Protein AF-A0A138ZW61-F1 (afdb_monomer_lite)

pLDDT: mean 75.61, std 21.22, range [38.47, 98.0]

Organism: Gonapodya prolifera (strain JEL478) (NCBI:txid1344416)

Structure (mmCIF, N/CA/C/O backbone):
data_AF-A0A138ZW61-F1
#
_entry.id   AF-A0A138ZW61-F1
#
loop_
_atom_site.group_PDB
_atom_site.id
_atom_site.type_symbol
_atom_site.label_atom_id
_atom_site.label_alt_id
_atom_site.label_comp_id
_atom_site.label_asym_id
_atom_site.label_entity_id
_atom_site.label_seq_id
_atom_site.pdbx_PDB_ins_code
_atom_site.Cartn_x
_atom_site.Cartn_y
_atom_site.Cartn_z
_atom_site.occupancy
_atom_site.B_iso_or_equiv
_atom_site.auth_seq_id
_atom_site.auth_comp_id
_atom_site.auth_asym_id
_atom_site.auth_atom_id
_atom_site.pdbx_PDB_model_num
ATOM 1 N N . MET A 1 1 ? -31.922 23.382 -20.541 1.00 47.62 1 MET A N 1
ATOM 2 C CA . MET A 1 1 ? -30.468 23.388 -20.822 1.00 47.62 1 MET A CA 1
ATOM 3 C C . MET A 1 1 ? -30.219 22.500 -22.031 1.00 47.62 1 MET A C 1
ATOM 5 O O . MET A 1 1 ? -30.486 21.312 -21.949 1.00 47.62 1 MET A O 1
ATOM 9 N N . CYS A 1 2 ? -29.808 23.073 -23.164 1.00 41.53 2 CYS A N 1
ATOM 10 C CA . CYS A 1 2 ? -29.669 22.348 -24.432 1.00 41.53 2 CYS A CA 1
ATOM 11 C C . CYS A 1 2 ? -28.191 22.072 -24.744 1.00 41.53 2 CYS A C 1
ATOM 13 O O . CYS A 1 2 ? -27.373 22.991 -24.740 1.00 41.53 2 CYS A O 1
ATOM 15 N N . ILE A 1 3 ? -27.872 20.808 -25.029 1.00 51.84 3 ILE A N 1
ATOM 16 C CA . ILE A 1 3 ? -26.542 20.301 -25.393 1.00 51.84 3 ILE A CA 1
ATOM 17 C C . ILE A 1 3 ? -26.331 20.512 -26.901 1.00 51.84 3 ILE A C 1
ATOM 19 O O . ILE A 1 3 ? -27.204 20.176 -27.699 1.00 51.84 3 ILE A O 1
ATOM 23 N N . ARG A 1 4 ? -25.181 21.063 -27.310 1.00 49.69 4 ARG A N 1
ATOM 24 C CA . ARG A 1 4 ? -24.837 21.319 -28.721 1.00 49.69 4 ARG A CA 1
ATOM 25 C C . ARG A 1 4 ? -23.634 20.463 -29.137 1.00 49.69 4 ARG A C 1
ATOM 27 O O . ARG A 1 4 ? -22.493 20.889 -28.996 1.00 49.69 4 ARG A O 1
ATOM 34 N N . THR A 1 5 ? -23.875 19.267 -29.668 1.00 57.56 5 THR A N 1
ATOM 35 C CA . THR A 1 5 ? -22.849 18.434 -30.325 1.00 57.56 5 THR A CA 1
ATOM 36 C C . THR A 1 5 ? -22.736 18.808 -31.804 1.00 57.56 5 THR A C 1
ATOM 38 O O . THR A 1 5 ? -23.723 18.742 -32.539 1.00 57.56 5 THR A O 1
ATOM 41 N N . LYS A 1 6 ? -21.545 19.199 -32.274 1.00 57.69 6 LYS A N 1
ATOM 42 C CA . LYS A 1 6 ? -21.294 19.468 -33.699 1.00 57.69 6 LYS A CA 1
ATOM 43 C C . LYS A 1 6 ? -21.038 18.162 -34.469 1.00 57.69 6 LYS A C 1
ATOM 45 O O . LYS A 1 6 ? -19.949 17.615 -34.416 1.00 57.69 6 LYS A O 1
ATOM 50 N N . GLY A 1 7 ? -22.078 17.712 -35.173 1.00 47.59 7 GLY A N 1
ATOM 51 C CA . GLY A 1 7 ? -22.072 17.280 -36.579 1.00 47.59 7 GLY A CA 1
ATOM 52 C C . GLY A 1 7 ? -21.125 16.170 -37.053 1.00 47.59 7 GLY A C 1
ATOM 53 O O . GLY A 1 7 ? -19.978 16.428 -37.396 1.00 47.59 7 GLY A O 1
ATOM 54 N N . THR A 1 8 ? -21.690 14.985 -37.289 1.00 53.06 8 THR A N 1
ATOM 55 C CA . THR A 1 8 ? -21.264 14.042 -38.337 1.00 53.06 8 THR A CA 1
ATOM 56 C C . THR A 1 8 ? -22.147 14.242 -39.577 1.00 53.06 8 THR A C 1
ATOM 58 O O . THR A 1 8 ? -23.374 14.246 -39.469 1.00 53.06 8 THR A O 1
ATOM 61 N N . ARG A 1 9 ? -21.566 14.394 -40.778 1.00 50.34 9 ARG A N 1
ATOM 62 C CA . ARG A 1 9 ? -22.313 14.272 -42.047 1.00 50.34 9 ARG A CA 1
ATOM 63 C C . ARG A 1 9 ? -21.595 13.343 -43.018 1.00 50.34 9 ARG A C 1
ATOM 65 O O . ARG A 1 9 ? -20.463 13.589 -43.416 1.00 50.34 9 ARG A O 1
ATOM 72 N N . ARG A 1 10 ? -22.307 12.267 -43.357 1.00 51.22 10 ARG A N 1
ATOM 73 C CA . ARG A 1 10 ? -21.999 11.262 -44.378 1.00 51.22 10 ARG A CA 1
ATOM 74 C C . ARG A 1 10 ? -22.315 11.828 -45.765 1.00 51.22 10 ARG A C 1
ATOM 76 O O . ARG A 1 10 ? -23.274 12.583 -45.903 1.00 51.22 10 ARG A O 1
ATOM 83 N N . GLY A 1 11 ? -21.593 11.369 -46.781 1.00 40.31 11 GLY A N 1
ATOM 84 C CA . GLY A 1 11 ? -21.959 11.542 -48.185 1.00 40.31 11 GLY A CA 1
ATOM 85 C C . GLY A 1 11 ? -21.377 10.415 -49.027 1.00 40.31 11 GLY A C 1
ATOM 86 O O . GLY A 1 11 ? -20.264 10.526 -49.521 1.00 40.31 11 GLY A O 1
ATOM 87 N N . ILE A 1 12 ? -22.123 9.315 -49.128 1.00 48.84 12 ILE A N 1
ATOM 88 C CA . ILE A 1 12 ? -21.890 8.215 -50.068 1.00 48.84 12 ILE A CA 1
ATOM 89 C C . ILE A 1 12 ? -22.396 8.692 -51.434 1.00 48.84 12 ILE A C 1
ATOM 91 O O . ILE A 1 12 ? -23.553 9.093 -51.539 1.00 48.84 12 ILE A O 1
ATOM 95 N N . GLY A 1 13 ? -21.554 8.638 -52.463 1.00 40.09 13 GLY A N 1
ATOM 96 C CA . GLY A 1 13 ? -21.934 8.903 -53.849 1.00 40.09 13 GLY A CA 1
ATOM 97 C C . GLY A 1 13 ? -21.305 7.861 -54.761 1.00 40.09 13 GLY A C 1
ATOM 98 O O . GLY A 1 13 ? -20.156 8.006 -55.161 1.00 40.09 13 GLY A O 1
ATOM 99 N N . ASN A 1 14 ? -22.052 6.795 -55.042 1.00 49.88 14 ASN A N 1
ATOM 100 C CA . ASN A 1 14 ? -21.721 5.782 -56.035 1.00 49.88 14 ASN A CA 1
ATOM 101 C C . ASN A 1 14 ? -22.653 5.988 -57.235 1.00 49.88 14 ASN A C 1
ATOM 103 O O . ASN A 1 14 ? -23.854 5.770 -57.096 1.00 49.88 14 ASN A O 1
ATOM 107 N N . VAL A 1 15 ? -22.130 6.409 -58.388 1.00 49.62 15 VAL A N 1
ATOM 108 C CA . VAL A 1 15 ? -22.812 6.277 -59.687 1.00 49.62 15 VAL A CA 1
ATOM 109 C C . VAL A 1 15 ? -21.760 6.260 -60.792 1.00 49.62 15 VAL A C 1
ATOM 111 O O . VAL A 1 15 ? -20.922 7.153 -60.881 1.00 49.62 15 VAL A O 1
ATOM 114 N N . GLY A 1 16 ? -21.770 5.183 -61.575 1.00 43.81 16 GLY A N 1
ATOM 115 C CA . GLY A 1 16 ? -20.803 4.909 -62.628 1.00 43.81 16 GLY A CA 1
ATOM 116 C C . GLY A 1 16 ? -20.997 5.719 -63.907 1.00 43.81 16 GLY A C 1
ATOM 117 O O . GLY A 1 16 ? -21.963 6.455 -64.079 1.00 43.81 16 GLY A O 1
ATOM 118 N N . GLY A 1 17 ? -20.063 5.503 -64.831 1.00 38.84 17 GLY A N 1
ATOM 119 C CA . GLY A 1 17 ? -20.144 5.982 -66.206 1.00 38.84 17 GLY A CA 1
ATOM 120 C C . GLY A 1 17 ? -18.761 6.200 -66.803 1.00 38.84 17 GLY A C 1
ATOM 121 O O . GLY A 1 17 ? -18.172 7.261 -66.637 1.00 38.84 17 GLY A O 1
ATOM 122 N N . ARG A 1 18 ? -18.237 5.201 -67.524 1.00 52.38 18 ARG A N 1
ATOM 123 C CA . ARG A 1 18 ? -17.214 5.463 -68.549 1.00 52.38 18 ARG A CA 1
ATOM 124 C C . ARG A 1 18 ? -17.849 6.349 -69.629 1.00 52.38 18 ARG A C 1
ATOM 126 O O . ARG A 1 18 ? -19.012 6.135 -69.966 1.00 52.38 18 ARG A O 1
ATOM 133 N N . PRO A 1 19 ? -17.056 7.217 -70.263 1.00 48.47 19 PRO A N 1
ATOM 134 C CA . PRO A 1 19 ? -16.854 6.989 -71.685 1.00 48.47 19 PRO A CA 1
ATOM 135 C C . PRO A 1 19 ? -15.372 6.893 -72.047 1.00 48.47 19 PRO A C 1
ATOM 137 O O . PRO A 1 19 ? -14.500 7.537 -71.467 1.00 48.47 19 PRO A O 1
ATOM 140 N N . LEU A 1 20 ? -15.122 6.009 -73.009 1.00 52.31 20 LEU A N 1
ATOM 141 C CA . LEU A 1 20 ? -13.858 5.810 -73.697 1.00 52.31 20 LEU A CA 1
ATOM 142 C C . LEU A 1 20 ? -13.667 6.889 -74.775 1.00 52.31 20 LEU A C 1
ATOM 144 O O . LEU A 1 20 ? -14.617 7.257 -75.458 1.00 52.31 20 LEU A O 1
ATOM 148 N N . ASN A 1 21 ? -12.396 7.239 -74.972 1.00 43.72 21 ASN A N 1
ATOM 149 C CA . ASN A 1 21 ? -11.760 7.772 -76.180 1.00 43.72 21 ASN A CA 1
ATOM 150 C C . ASN A 1 21 ? -12.036 9.221 -76.623 1.00 43.72 21 ASN A C 1
ATOM 152 O O . ASN A 1 21 ? -13.056 9.546 -77.216 1.00 43.72 21 ASN A O 1
ATOM 156 N N . GLY A 1 22 ? -10.972 10.022 -76.522 1.00 38.47 22 GLY A N 1
ATOM 157 C CA . GLY A 1 22 ? -10.615 11.070 -77.476 1.00 38.47 22 GLY A CA 1
ATOM 158 C C . GLY A 1 22 ? -9.104 11.011 -77.706 1.00 38.47 22 GLY A C 1
ATOM 159 O O . GLY A 1 22 ? -8.329 11.406 -76.844 1.00 38.47 22 GLY A O 1
ATOM 160 N N . MET A 1 23 ? -8.701 10.407 -78.824 1.00 49.34 23 MET A N 1
ATOM 161 C CA . MET A 1 23 ? -7.320 10.290 -79.306 1.00 49.34 23 MET A CA 1
ATOM 162 C C . MET A 1 23 ? -6.693 11.657 -79.628 1.00 49.34 23 MET A C 1
ATOM 164 O O . MET A 1 23 ? -7.416 12.609 -79.903 1.00 49.34 23 MET A O 1
ATOM 168 N N . SER A 1 24 ? -5.355 11.650 -79.757 1.00 46.00 24 SER A N 1
ATOM 169 C CA . SER A 1 24 ? -4.448 12.708 -80.255 1.00 46.00 24 SER A CA 1
ATOM 170 C C . SER A 1 24 ? -3.847 13.564 -79.129 1.00 46.00 24 SER A C 1
ATOM 172 O O . SER A 1 24 ? -4.565 14.258 -78.432 1.00 46.00 24 SER A O 1
ATOM 174 N N . SER A 1 25 ? -2.542 13.553 -78.856 1.00 45.12 25 SER A N 1
ATOM 175 C CA . SER A 1 25 ? -1.451 13.618 -79.821 1.00 45.12 25 SER A CA 1
ATOM 176 C C . SER A 1 25 ? -0.185 12.897 -79.345 1.00 45.12 25 SER A C 1
ATOM 178 O O . SER A 1 25 ? 0.124 12.732 -78.168 1.00 45.12 25 SER A O 1
ATOM 180 N N . THR A 1 26 ? 0.546 12.437 -80.343 1.00 50.97 26 THR A N 1
ATOM 181 C CA . THR A 1 26 ? 1.860 11.817 -80.302 1.00 50.97 26 THR A CA 1
ATOM 182 C C . THR A 1 26 ? 2.926 12.696 -79.644 1.00 50.97 26 THR A C 1
ATOM 184 O O . THR A 1 26 ? 3.276 13.741 -80.186 1.00 50.97 26 THR A O 1
ATOM 187 N N . PHE A 1 27 ? 3.582 12.182 -78.603 1.00 44.75 27 PHE A N 1
ATOM 188 C CA . PHE A 1 27 ? 5.029 12.349 -78.472 1.00 44.75 27 PHE A CA 1
ATOM 189 C C . PHE A 1 27 ? 5.649 11.050 -77.955 1.00 44.75 27 PHE A C 1
AT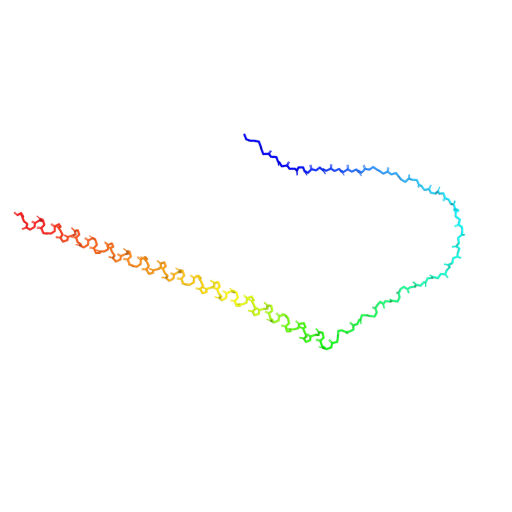OM 191 O O . PHE A 1 27 ? 5.559 10.693 -76.782 1.00 44.75 27 PHE A O 1
ATOM 198 N N . LYS A 1 28 ? 6.251 10.302 -78.881 1.00 48.53 28 LYS A N 1
ATOM 199 C CA . LYS A 1 28 ? 7.154 9.201 -78.560 1.00 48.53 28 LYS A CA 1
ATOM 200 C C . LYS A 1 28 ? 8.407 9.820 -77.948 1.00 48.53 28 LYS A C 1
ATOM 202 O O . LYS A 1 28 ? 9.149 10.512 -78.633 1.00 48.53 28 LYS A O 1
ATOM 207 N N . SER A 1 29 ? 8.674 9.538 -76.684 1.00 45.88 29 SER A N 1
ATOM 208 C CA . SER A 1 29 ? 10.042 9.496 -76.172 1.00 45.88 29 SER A CA 1
ATOM 209 C C . SER A 1 29 ? 10.149 8.296 -75.253 1.00 45.88 29 SER A C 1
ATOM 211 O O . SER A 1 29 ? 9.741 8.302 -74.096 1.00 45.88 29 SER A O 1
ATOM 213 N N . SER A 1 30 ? 10.625 7.213 -75.852 1.00 53.94 30 SER A N 1
ATOM 214 C CA . SER A 1 30 ? 11.081 6.017 -75.177 1.00 53.94 30 SER A CA 1
ATOM 215 C C . SER A 1 30 ? 12.288 6.362 -74.307 1.00 53.94 30 SER A C 1
ATOM 217 O O . SER A 1 30 ? 13.408 6.464 -74.801 1.00 53.94 30 SER A O 1
ATOM 219 N N . SER A 1 31 ? 12.079 6.483 -73.005 1.00 53.50 31 SER A N 1
ATOM 220 C CA . SER A 1 31 ? 13.094 6.093 -72.034 1.00 53.50 31 SER A CA 1
ATOM 221 C C . SER A 1 31 ? 12.387 5.409 -70.874 1.00 53.50 31 SER A C 1
ATOM 223 O O . SER A 1 31 ? 11.867 6.021 -69.944 1.00 53.50 31 SER A O 1
ATOM 225 N N . VAL A 1 32 ? 12.326 4.080 -70.961 1.00 52.28 32 VAL A N 1
ATOM 226 C CA . VAL A 1 32 ? 12.059 3.232 -69.802 1.00 52.28 32 VAL A CA 1
ATOM 227 C C . VAL A 1 32 ? 13.280 3.369 -68.898 1.00 52.28 32 VAL A C 1
ATOM 229 O O . VAL A 1 32 ? 14.203 2.564 -68.942 1.00 52.28 32 VAL A O 1
ATOM 232 N N . THR A 1 33 ? 13.322 4.434 -68.104 1.00 57.75 33 THR A N 1
ATOM 233 C CA . THR A 1 33 ? 14.221 4.495 -66.960 1.00 57.75 33 THR A CA 1
ATOM 234 C C . THR A 1 33 ? 13.547 3.678 -65.873 1.00 57.75 33 THR A C 1
ATOM 236 O O . THR A 1 33 ? 12.748 4.191 -65.092 1.00 57.75 33 THR A O 1
ATOM 239 N N . THR A 1 34 ? 13.824 2.375 -65.848 1.00 58.81 34 THR A N 1
ATOM 240 C CA . THR A 1 34 ? 13.597 1.564 -64.650 1.00 58.81 34 THR A CA 1
ATOM 241 C C . THR A 1 34 ? 14.209 2.312 -63.463 1.00 58.81 34 THR A C 1
ATOM 243 O O . THR A 1 34 ? 15.418 2.567 -63.505 1.00 58.81 34 THR A O 1
ATOM 246 N N . PRO A 1 35 ? 13.446 2.691 -62.419 1.00 60.03 35 PRO A N 1
ATOM 247 C CA . PRO A 1 35 ? 14.067 3.183 -61.204 1.00 60.03 35 PRO A CA 1
ATOM 248 C C . PRO A 1 35 ? 14.956 2.053 -60.691 1.00 60.03 35 PRO A C 1
ATOM 250 O O . PRO A 1 35 ? 14.477 0.948 -60.427 1.00 60.03 35 PRO A O 1
ATOM 253 N N . LEU A 1 36 ? 16.267 2.303 -60.638 1.00 61.28 36 LEU A N 1
ATOM 254 C CA . LEU A 1 36 ? 17.224 1.364 -60.064 1.00 61.28 36 LEU A CA 1
ATOM 255 C C . LEU A 1 36 ? 16.675 0.932 -58.697 1.00 61.28 36 LEU A C 1
ATOM 257 O O . LEU A 1 36 ? 16.327 1.815 -57.906 1.00 61.28 36 LEU A O 1
ATOM 261 N N . PRO A 1 37 ? 16.568 -0.377 -58.400 1.00 59.53 37 PRO A N 1
ATOM 262 C CA . PRO A 1 37 ? 16.122 -0.814 -57.089 1.00 59.53 37 PRO A CA 1
ATOM 263 C C . PRO A 1 37 ? 17.022 -0.136 -56.062 1.00 59.53 37 PRO A C 1
ATOM 265 O O . PRO A 1 37 ? 18.249 -0.268 -56.126 1.00 59.53 37 PRO A O 1
ATOM 268 N N . ALA A 1 38 ? 16.416 0.655 -55.171 1.00 65.44 38 ALA A N 1
ATOM 269 C CA . ALA A 1 38 ? 17.148 1.356 -54.132 1.00 65.44 38 ALA A CA 1
ATOM 270 C C . ALA A 1 38 ? 17.996 0.306 -53.417 1.00 65.44 38 ALA A C 1
ATOM 272 O O . ALA A 1 38 ? 17.452 -0.644 -52.847 1.00 65.44 38 ALA A O 1
ATOM 273 N N . LYS A 1 39 ? 19.327 0.412 -53.535 1.00 58.62 39 LYS A N 1
ATOM 274 C CA . LYS A 1 39 ? 20.253 -0.517 -52.887 1.00 58.62 39 LYS A CA 1
ATOM 275 C C . LYS A 1 39 ? 19.829 -0.583 -51.424 1.00 58.62 39 LYS A C 1
ATOM 277 O O . LYS A 1 39 ? 19.960 0.421 -50.725 1.00 58.62 39 LYS A O 1
ATOM 282 N N . ARG A 1 40 ? 19.294 -1.729 -50.977 1.00 64.62 40 ARG A N 1
ATOM 283 C CA . ARG A 1 40 ? 19.033 -1.988 -49.557 1.00 64.62 40 ARG A CA 1
ATOM 284 C C . ARG A 1 40 ? 20.366 -1.769 -48.861 1.00 64.62 40 ARG A C 1
ATOM 286 O O . ARG A 1 40 ? 21.276 -2.588 -48.996 1.00 64.62 40 ARG A O 1
ATOM 293 N N . ARG A 1 41 ? 20.523 -0.614 -48.213 1.00 67.62 41 ARG A N 1
ATOM 294 C CA . ARG A 1 41 ? 21.703 -0.333 -47.407 1.00 67.62 41 ARG A CA 1
ATOM 295 C C . ARG A 1 41 ? 21.731 -1.422 -46.348 1.00 67.62 41 ARG A C 1
ATOM 297 O O . ARG A 1 41 ? 20.771 -1.570 -45.597 1.00 67.62 41 ARG A O 1
ATOM 304 N N . LYS A 1 42 ? 22.790 -2.232 -46.352 1.00 72.31 42 LYS A N 1
ATOM 305 C CA . LYS A 1 42 ? 23.061 -3.108 -45.216 1.00 72.31 42 LYS A CA 1
ATOM 306 C C . LYS A 1 42 ? 23.213 -2.177 -44.007 1.00 72.31 42 LYS A C 1
ATOM 308 O O . LYS A 1 42 ? 23.967 -1.206 -44.142 1.00 72.31 42 LYS A O 1
ATOM 313 N N . PRO A 1 43 ? 22.473 -2.401 -42.909 1.00 66.69 43 PRO A N 1
ATOM 314 C CA . PRO A 1 43 ? 22.625 -1.583 -41.715 1.00 66.69 43 PRO A CA 1
ATOM 315 C C . PRO A 1 43 ? 24.095 -1.603 -41.307 1.00 66.69 43 PRO A C 1
ATOM 317 O O . PRO A 1 43 ? 24.754 -2.648 -41.379 1.00 66.69 43 PRO A O 1
ATOM 320 N N . ARG A 1 44 ? 24.642 -0.431 -40.985 1.00 74.38 44 ARG A N 1
ATOM 321 C CA . ARG A 1 44 ? 26.017 -0.348 -40.495 1.00 74.38 44 ARG A CA 1
ATOM 322 C C . ARG A 1 44 ? 26.041 -0.946 -39.092 1.00 74.38 44 ARG A C 1
ATOM 324 O O . ARG A 1 44 ? 25.053 -0.885 -38.372 1.00 74.38 44 ARG A O 1
ATOM 331 N N . MET A 1 45 ? 27.179 -1.505 -38.686 1.00 67.31 45 MET A N 1
ATOM 332 C CA . MET A 1 45 ? 27.328 -2.094 -37.346 1.00 67.31 45 MET A CA 1
ATOM 333 C C . MET A 1 45 ? 26.983 -1.105 -36.218 1.00 67.31 45 MET A C 1
ATOM 335 O O . MET A 1 45 ? 26.456 -1.521 -35.192 1.00 67.31 45 MET A O 1
ATOM 339 N N . ALA A 1 46 ? 27.222 0.193 -36.435 1.00 65.31 46 ALA A N 1
ATOM 340 C CA . ALA A 1 46 ? 26.825 1.261 -35.518 1.00 65.31 46 ALA A CA 1
ATOM 341 C C . ALA A 1 46 ? 25.295 1.360 -35.349 1.00 65.31 46 ALA A C 1
ATOM 343 O O . ALA A 1 46 ? 24.819 1.401 -34.222 1.00 65.31 46 ALA A O 1
ATOM 344 N N . ASP A 1 47 ? 24.528 1.273 -36.443 1.00 71.06 47 ASP A N 1
ATOM 345 C CA . ASP A 1 47 ? 23.058 1.339 -36.418 1.00 71.06 47 ASP A CA 1
ATOM 346 C C . ASP A 1 47 ? 22.451 0.166 -35.614 1.00 71.06 47 ASP A C 1
ATOM 348 O O . ASP A 1 47 ? 21.419 0.304 -34.961 1.00 71.06 47 ASP A O 1
ATOM 352 N N . ILE A 1 48 ? 23.105 -1.004 -35.646 1.00 69.38 48 ILE A N 1
ATOM 353 C CA . ILE A 1 48 ? 22.679 -2.207 -34.910 1.00 69.38 48 ILE A CA 1
ATOM 354 C C . ILE A 1 48 ? 22.948 -2.048 -33.409 1.00 69.38 48 ILE A C 1
ATOM 356 O O . ILE A 1 48 ? 22.097 -2.397 -32.593 1.00 69.38 48 ILE A O 1
ATOM 360 N N . ALA A 1 49 ? 24.115 -1.513 -33.043 1.00 70.69 49 ALA A N 1
ATOM 361 C CA . ALA A 1 49 ? 24.483 -1.287 -31.648 1.00 70.69 49 ALA A CA 1
ATOM 362 C C . ALA A 1 49 ? 23.608 -0.204 -30.997 1.00 70.69 49 ALA A C 1
ATOM 364 O O . ALA A 1 49 ? 23.130 -0.391 -29.880 1.00 70.69 49 ALA A O 1
ATOM 365 N N . GLU A 1 50 ? 23.337 0.893 -31.708 1.00 69.62 50 GLU A N 1
ATOM 366 C CA . GLU A 1 50 ? 22.441 1.952 -31.232 1.00 69.62 50 GLU A CA 1
ATOM 367 C C . GLU A 1 50 ? 21.009 1.436 -31.032 1.00 69.62 50 GLU A C 1
ATOM 369 O O . GLU A 1 50 ? 20.391 1.729 -30.009 1.00 69.62 50 GLU A O 1
ATOM 374 N N . SER A 1 51 ? 20.503 0.596 -31.945 1.00 78.44 51 SER A N 1
ATOM 375 C CA . SER A 1 51 ? 19.176 -0.020 -31.808 1.00 78.44 51 SER A CA 1
ATOM 376 C C . SER A 1 51 ? 19.067 -0.905 -30.563 1.00 78.44 51 SER A C 1
ATOM 378 O O . SER A 1 51 ? 18.091 -0.795 -29.826 1.00 78.44 51 SER A O 1
ATOM 380 N N . GLN A 1 52 ? 20.069 -1.747 -30.289 1.00 78.06 52 GLN A N 1
ATOM 381 C CA . GLN A 1 52 ? 20.049 -2.647 -29.126 1.00 78.06 52 GLN A CA 1
ATOM 382 C C . GLN A 1 52 ? 20.054 -1.885 -27.796 1.00 78.06 52 GLN A C 1
ATOM 384 O O . GLN A 1 52 ? 19.356 -2.269 -26.860 1.00 78.06 52 GLN A O 1
ATOM 389 N N . VAL A 1 53 ? 20.805 -0.784 -27.710 1.00 81.75 53 VAL A N 1
ATOM 390 C CA . VAL A 1 53 ? 20.851 0.050 -26.499 1.00 81.75 53 VAL A CA 1
ATOM 391 C C . VAL A 1 53 ? 19.506 0.736 -26.246 1.00 81.75 53 VAL A C 1
ATOM 393 O O . VAL A 1 53 ? 19.061 0.805 -25.101 1.00 81.75 53 VAL A O 1
ATOM 396 N N . VAL A 1 54 ? 18.834 1.212 -27.299 1.00 85.06 54 VAL A N 1
ATOM 397 C CA . VAL A 1 54 ? 17.501 1.827 -27.182 1.00 85.06 54 VAL A CA 1
ATOM 398 C C . VAL A 1 54 ? 16.457 0.800 -26.742 1.00 85.06 54 VAL A C 1
ATOM 400 O O . VAL A 1 54 ? 15.645 1.099 -25.864 1.00 85.06 54 VAL A O 1
ATOM 403 N N . ASP A 1 55 ? 16.490 -0.410 -27.302 1.00 87.19 55 ASP A N 1
ATOM 404 C CA . ASP A 1 55 ? 15.554 -1.477 -26.938 1.00 87.19 55 ASP A 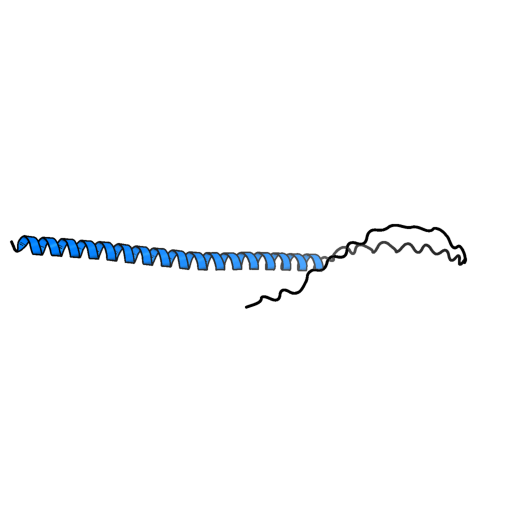CA 1
ATOM 405 C C . ASP A 1 55 ? 15.711 -1.894 -25.467 1.00 87.19 55 ASP A C 1
ATOM 407 O O . ASP A 1 55 ? 14.714 -2.046 -24.751 1.00 87.19 55 ASP A O 1
ATOM 411 N N . GLU A 1 56 ? 16.951 -1.992 -24.980 1.00 91.44 56 GLU A N 1
ATOM 412 C CA . GLU A 1 56 ? 17.223 -2.288 -23.573 1.00 91.44 56 GLU A CA 1
ATOM 413 C C . GLU A 1 56 ? 16.832 -1.144 -22.632 1.00 91.44 56 GLU A C 1
ATOM 415 O O . GLU A 1 56 ? 16.225 -1.395 -21.591 1.00 91.44 56 GLU A O 1
ATOM 420 N N . ASP A 1 57 ? 17.079 0.118 -22.997 1.00 93.31 57 ASP A N 1
ATOM 421 C CA . ASP A 1 57 ? 16.624 1.266 -22.200 1.00 93.31 57 ASP A CA 1
ATOM 422 C C . ASP A 1 57 ? 15.088 1.295 -22.095 1.00 93.31 57 ASP A C 1
ATOM 424 O O . ASP A 1 57 ? 14.520 1.492 -21.018 1.00 93.31 57 ASP A O 1
ATOM 428 N N . VAL A 1 58 ? 14.376 1.006 -23.189 1.00 93.25 58 VAL A N 1
ATOM 429 C CA . VAL A 1 58 ? 12.909 0.902 -23.172 1.00 93.25 58 VAL A CA 1
ATOM 430 C C . VAL A 1 58 ? 12.438 -0.253 -22.283 1.00 93.25 58 VAL A C 1
ATOM 432 O O . VAL A 1 58 ? 11.459 -0.083 -21.546 1.00 93.25 58 VAL A O 1
ATOM 435 N N . ARG A 1 59 ? 13.106 -1.413 -22.319 1.00 95.62 59 ARG A N 1
ATOM 436 C CA . ARG A 1 59 ? 12.779 -2.554 -21.448 1.00 95.62 59 ARG A CA 1
ATOM 437 C C . ARG A 1 59 ? 12.994 -2.206 -19.975 1.00 95.62 59 ARG A C 1
ATOM 439 O O . ARG A 1 59 ? 12.061 -2.341 -19.183 1.00 95.62 59 ARG A O 1
ATOM 446 N N . LEU A 1 60 ? 14.161 -1.667 -19.628 1.00 96.50 60 LEU A N 1
ATOM 447 C CA . LEU A 1 60 ? 14.505 -1.278 -18.258 1.00 96.50 60 LEU A CA 1
ATOM 448 C C . LEU A 1 60 ? 13.562 -0.203 -17.709 1.00 96.50 60 LEU A C 1
ATOM 450 O O . LEU A 1 60 ? 13.133 -0.277 -16.557 1.00 96.50 60 LEU A O 1
ATOM 454 N N . ARG A 1 61 ? 13.161 0.776 -18.530 1.00 95.81 61 ARG A N 1
ATOM 455 C CA . ARG A 1 61 ? 12.171 1.789 -18.124 1.00 95.81 61 ARG A CA 1
ATOM 456 C C . ARG A 1 61 ? 10.808 1.177 -17.810 1.00 95.81 61 ARG A C 1
ATOM 458 O O . ARG A 1 61 ? 10.156 1.625 -16.866 1.00 95.81 61 ARG A O 1
ATOM 465 N N . LYS A 1 62 ? 10.365 0.174 -18.576 1.00 97.00 62 LYS A N 1
ATOM 466 C CA . LYS A 1 62 ? 9.105 -0.539 -18.303 1.00 97.00 62 LYS A CA 1
ATOM 467 C C . LYS A 1 62 ? 9.184 -1.306 -16.986 1.00 97.00 62 LYS A C 1
ATOM 469 O O . LYS A 1 62 ? 8.310 -1.115 -16.144 1.00 97.00 62 LYS A O 1
ATOM 474 N N . GLU A 1 63 ? 10.248 -2.079 -16.783 1.00 97.31 63 GLU A N 1
ATOM 475 C CA . GLU A 1 63 ? 10.480 -2.836 -15.544 1.00 97.31 63 GLU A CA 1
ATOM 476 C C . GLU A 1 63 ? 10.539 -1.909 -14.326 1.00 97.31 63 GLU A C 1
ATOM 478 O O . GLU A 1 63 ? 9.886 -2.144 -13.312 1.00 97.31 63 GLU A O 1
ATOM 483 N N . PHE A 1 64 ? 11.239 -0.782 -14.438 1.00 97.94 64 PHE A N 1
ATOM 484 C CA . PHE A 1 64 ? 11.326 0.194 -13.357 1.00 97.94 64 PHE A CA 1
ATOM 485 C C . PHE A 1 64 ? 9.967 0.809 -12.994 1.00 97.94 64 PHE A C 1
ATOM 487 O O . PHE A 1 64 ? 9.653 1.002 -11.815 1.00 97.94 64 PHE A O 1
ATOM 494 N N . LEU A 1 65 ? 9.139 1.123 -13.995 1.00 97.75 65 LEU A N 1
ATOM 495 C CA . LEU A 1 65 ? 7.781 1.616 -13.763 1.00 97.75 65 LEU A CA 1
ATOM 496 C C . LEU A 1 65 ? 6.895 0.552 -13.112 1.00 97.75 65 LEU A C 1
ATOM 498 O O . LEU A 1 65 ? 6.083 0.888 -12.249 1.00 97.75 65 LEU A O 1
ATOM 502 N N . GLU A 1 66 ? 7.052 -0.711 -13.494 1.00 97.56 66 GLU A N 1
ATOM 503 C CA . GLU A 1 66 ? 6.342 -1.829 -12.881 1.00 97.56 66 GLU A CA 1
ATOM 504 C C . GLU A 1 66 ? 6.737 -2.005 -11.413 1.00 97.56 66 GLU A C 1
ATOM 506 O O . GLU A 1 66 ? 5.862 -2.002 -10.547 1.00 97.56 66 GLU A O 1
ATOM 511 N N . VAL A 1 67 ? 8.036 -2.003 -11.103 1.00 98.00 67 VAL A N 1
ATOM 512 C CA . VAL A 1 67 ? 8.540 -2.051 -9.721 1.00 98.00 67 VAL A CA 1
ATOM 513 C C . VAL A 1 67 ? 7.990 -0.892 -8.888 1.00 98.00 67 VAL A C 1
ATOM 515 O O . VAL A 1 67 ? 7.551 -1.094 -7.755 1.00 98.00 67 VAL A O 1
ATOM 518 N N . LYS A 1 68 ? 7.938 0.327 -9.440 1.00 97.94 68 LYS A N 1
ATOM 519 C CA . LYS A 1 68 ? 7.330 1.480 -8.754 1.00 97.94 68 LYS A CA 1
ATOM 520 C C . LYS A 1 68 ? 5.848 1.269 -8.454 1.00 97.94 68 LYS A C 1
ATOM 522 O O . LYS A 1 68 ? 5.401 1.595 -7.354 1.00 97.94 68 LYS A O 1
ATOM 527 N N . ARG A 1 69 ? 5.086 0.729 -9.409 1.00 97.81 69 ARG A N 1
ATOM 528 C CA . ARG A 1 69 ? 3.659 0.420 -9.219 1.00 97.81 69 ARG A CA 1
ATOM 529 C C . ARG A 1 69 ? 3.465 -0.655 -8.157 1.00 97.81 69 ARG A C 1
ATOM 531 O O . ARG A 1 69 ? 2.627 -0.475 -7.279 1.00 97.81 69 ARG A O 1
ATOM 538 N N . MET A 1 70 ? 4.262 -1.722 -8.204 1.00 97.75 70 MET A N 1
ATOM 539 C CA . MET A 1 70 ? 4.226 -2.796 -7.212 1.00 97.75 70 MET A CA 1
ATOM 540 C C . MET A 1 70 ? 4.549 -2.276 -5.814 1.00 97.75 70 MET A C 1
ATOM 542 O O . MET A 1 70 ? 3.803 -2.547 -4.880 1.00 97.75 70 MET A O 1
ATOM 546 N N . LYS A 1 71 ? 5.601 -1.462 -5.669 1.00 97.50 71 LYS A N 1
ATOM 547 C CA . LYS A 1 71 ? 5.960 -0.847 -4.387 1.00 97.50 71 LYS A CA 1
ATOM 548 C C . LYS A 1 71 ? 4.816 0.005 -3.825 1.00 97.50 71 LYS A C 1
ATOM 550 O O . LYS A 1 71 ? 4.425 -0.186 -2.680 1.00 97.50 71 LYS A O 1
ATOM 555 N N . ALA A 1 72 ? 4.227 0.875 -4.646 1.00 96.75 72 ALA A N 1
ATOM 556 C CA . ALA A 1 72 ? 3.098 1.709 -4.232 1.00 96.75 72 ALA A CA 1
ATOM 557 C C . ALA A 1 72 ? 1.829 0.897 -3.907 1.00 96.75 72 ALA A C 1
ATOM 559 O O . ALA A 1 72 ? 0.973 1.349 -3.146 1.00 96.75 72 ALA A O 1
ATOM 560 N N . GLN A 1 73 ? 1.652 -0.280 -4.512 1.00 97.12 73 GLN A N 1
ATOM 561 C CA . GLN A 1 73 ? 0.572 -1.198 -4.150 1.00 97.12 73 GLN A CA 1
ATOM 562 C C . GLN A 1 73 ? 0.846 -1.853 -2.793 1.00 97.12 73 GLN A C 1
ATOM 564 O O . GLN A 1 73 ? -0.011 -1.798 -1.922 1.00 97.12 73 GLN A O 1
ATOM 569 N N . LEU A 1 74 ? 2.052 -2.381 -2.579 1.00 97.00 74 LEU A N 1
ATOM 570 C CA . LEU A 1 74 ? 2.433 -3.014 -1.315 1.00 97.00 74 LEU A CA 1
ATOM 571 C C . LEU A 1 74 ? 2.352 -2.047 -0.130 1.00 97.00 74 LEU A C 1
ATOM 573 O O . LEU A 1 74 ? 1.854 -2.428 0.922 1.00 97.00 74 LEU A O 1
ATOM 577 N N . GLU A 1 75 ? 2.783 -0.795 -0.294 1.00 95.88 75 GLU A N 1
ATOM 578 C CA . GLU A 1 75 ? 2.664 0.227 0.756 1.00 95.88 75 GLU A CA 1
ATOM 579 C C . GLU A 1 75 ? 1.199 0.466 1.159 1.00 95.88 75 GLU A C 1
ATOM 581 O O . GLU A 1 75 ? 0.888 0.537 2.349 1.00 95.88 75 GLU A O 1
ATOM 586 N N . ARG A 1 76 ? 0.282 0.509 0.182 1.00 95.56 76 ARG A N 1
ATOM 587 C CA . ARG A 1 76 ? -1.163 0.625 0.441 1.00 95.56 76 ARG A CA 1
ATOM 588 C C . ARG A 1 76 ? -1.721 -0.616 1.134 1.00 95.56 76 ARG A C 1
ATOM 590 O O . ARG A 1 76 ? -2.438 -0.483 2.121 1.00 95.56 76 ARG A O 1
ATOM 597 N N . ASP A 1 77 ? -1.363 -1.803 0.656 1.00 95.62 77 ASP A N 1
ATOM 598 C CA . ASP A 1 77 ? -1.847 -3.071 1.207 1.00 95.62 77 ASP A CA 1
ATOM 599 C C . ASP A 1 77 ? -1.340 -3.310 2.641 1.00 95.62 77 ASP A C 1
ATOM 601 O O . ASP A 1 77 ? -2.036 -3.919 3.459 1.00 95.62 77 ASP A O 1
ATOM 605 N N . CYS A 1 78 ? -0.119 -2.864 2.952 1.00 95.06 78 CYS A N 1
ATOM 606 C CA . CYS A 1 78 ? 0.433 -2.893 4.305 1.00 95.06 78 CYS A CA 1
ATOM 607 C C . CYS A 1 78 ? -0.340 -1.954 5.231 1.00 95.06 78 CYS A C 1
ATOM 609 O O . CYS A 1 78 ? -0.758 -2.375 6.309 1.00 95.06 78 CYS A O 1
ATOM 611 N N . PHE A 1 79 ? -0.588 -0.718 4.791 1.00 94.38 79 PHE A N 1
ATOM 612 C CA . PHE A 1 79 ? -1.345 0.257 5.573 1.00 94.38 79 PHE A CA 1
ATOM 613 C C . PHE A 1 79 ? -2.777 -0.217 5.864 1.00 94.38 79 PHE A C 1
ATOM 615 O O . PHE A 1 79 ? -3.241 -0.143 6.999 1.00 94.38 79 PHE A O 1
ATOM 622 N N . GLU A 1 80 ? -3.475 -0.761 4.863 1.00 94.56 80 GLU A N 1
ATOM 623 C CA . GLU A 1 80 ? -4.849 -1.242 5.044 1.00 94.56 80 GLU A CA 1
ATOM 624 C C . GLU A 1 80 ? -4.930 -2.414 6.033 1.00 94.56 80 GLU A C 1
ATOM 626 O O . GLU A 1 80 ? -5.864 -2.489 6.836 1.00 94.56 80 GLU A O 1
ATOM 631 N N . ARG A 1 81 ? -3.951 -3.327 5.999 1.00 93.50 81 ARG A N 1
ATOM 632 C CA . ARG A 1 81 ? -3.864 -4.426 6.969 1.00 93.50 81 ARG A CA 1
ATOM 633 C C . ARG A 1 81 ? -3.627 -3.912 8.383 1.00 93.50 81 ARG A C 1
ATOM 635 O O . ARG A 1 81 ? -4.359 -4.300 9.287 1.00 93.50 81 ARG A O 1
ATOM 642 N N . GLU A 1 82 ? -2.676 -3.001 8.555 1.00 93.88 82 GLU A N 1
ATOM 643 C CA . GLU A 1 82 ? -2.367 -2.426 9.864 1.00 93.88 82 GLU A CA 1
ATOM 644 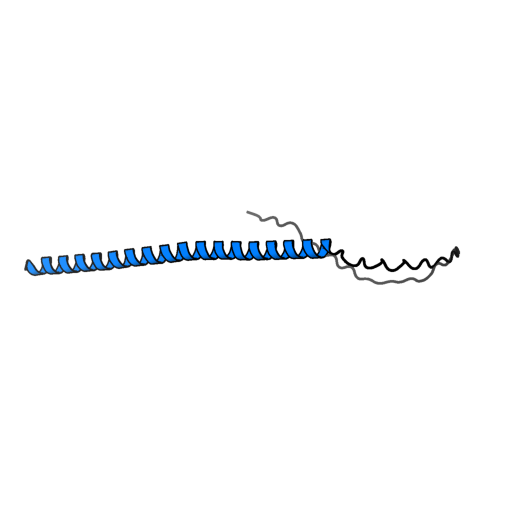C C . GLU A 1 82 ? -3.581 -1.704 10.476 1.00 93.88 82 GLU A C 1
ATOM 646 O O . GLU A 1 82 ? -3.893 -1.888 11.654 1.00 93.88 82 GLU A O 1
ATOM 651 N N . GLU A 1 83 ? -4.323 -0.931 9.678 1.00 94.56 83 GLU A N 1
ATOM 652 C CA . GLU A 1 83 ? -5.539 -0.261 10.150 1.00 94.56 83 GLU A C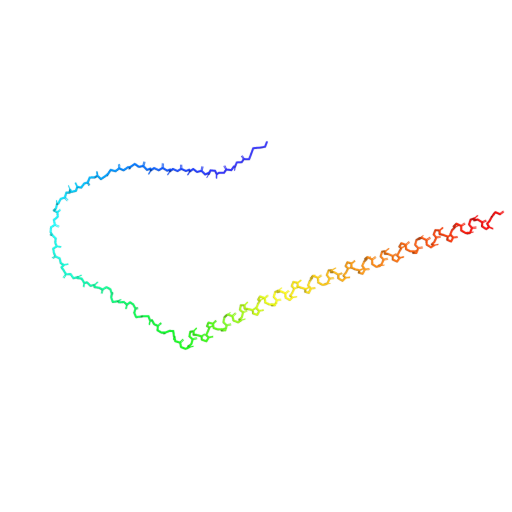A 1
ATOM 653 C C . GLU A 1 83 ? -6.656 -1.252 10.504 1.00 94.56 83 GLU A C 1
ATOM 655 O O . GLU A 1 83 ? -7.349 -1.073 11.510 1.00 94.56 83 GLU A O 1
ATOM 660 N N . LYS A 1 84 ? -6.808 -2.336 9.733 1.00 94.94 84 LYS A N 1
ATOM 661 C CA . LYS A 1 84 ? -7.750 -3.418 10.060 1.00 94.94 84 LYS A CA 1
ATOM 662 C C . LYS A 1 84 ? -7.387 -4.113 11.371 1.00 94.94 84 LYS A C 1
ATOM 664 O O . LYS A 1 84 ? -8.287 -4.375 12.172 1.00 94.94 84 LYS A O 1
ATOM 669 N N . ASP A 1 85 ? -6.106 -4.362 11.614 1.00 96.00 85 ASP A N 1
ATOM 670 C CA . ASP A 1 85 ? -5.625 -5.011 12.835 1.00 96.00 85 ASP A CA 1
ATOM 671 C C . ASP A 1 85 ? -5.829 -4.117 14.065 1.00 96.00 85 ASP A C 1
ATOM 673 O O . ASP A 1 85 ? -6.377 -4.567 15.078 1.00 96.00 85 ASP A O 1
ATOM 677 N N . LYS A 1 86 ? -5.491 -2.824 13.962 1.00 96.00 86 LYS A N 1
ATOM 678 C CA . LYS A 1 86 ? -5.768 -1.830 15.015 1.00 96.00 86 LYS A CA 1
ATOM 679 C C . LYS A 1 86 ? -7.256 -1.742 15.323 1.00 96.00 86 LYS A C 1
ATOM 681 O O . LYS A 1 86 ? -7.661 -1.716 16.484 1.00 96.00 86 LYS A O 1
ATOM 686 N N . GLU A 1 87 ? -8.090 -1.711 14.292 1.00 96.25 87 GLU A N 1
ATOM 687 C CA . GLU A 1 87 ? -9.534 -1.638 14.460 1.00 96.25 87 GLU A CA 1
ATOM 688 C C . GLU A 1 87 ? -10.114 -2.920 15.081 1.00 96.25 87 GLU A C 1
ATOM 690 O O . GLU A 1 87 ? -10.998 -2.856 15.938 1.00 96.25 87 GLU A O 1
ATOM 695 N N . ALA A 1 88 ? -9.594 -4.093 14.717 1.00 96.06 88 ALA A N 1
ATOM 696 C CA . ALA A 1 88 ? -9.970 -5.352 15.348 1.00 96.06 88 ALA A CA 1
ATOM 697 C C . ALA A 1 88 ? -9.584 -5.388 16.837 1.00 96.06 88 ALA A C 1
ATOM 699 O O . ALA A 1 88 ? -10.387 -5.841 17.657 1.00 96.06 88 ALA A O 1
ATOM 700 N N . ALA A 1 89 ? -8.403 -4.876 17.198 1.00 96.44 89 ALA A N 1
ATOM 701 C CA . ALA A 1 89 ? -7.980 -4.739 18.592 1.00 96.44 89 ALA A CA 1
ATOM 702 C C . ALA A 1 89 ? -8.930 -3.819 19.376 1.00 96.44 89 ALA A C 1
ATOM 704 O O . ALA A 1 89 ? -9.496 -4.242 20.383 1.00 96.44 89 ALA A O 1
ATOM 705 N N . ARG A 1 90 ? -9.242 -2.630 18.838 1.00 95.75 90 ARG A N 1
ATOM 706 C CA . ARG A 1 90 ? -10.202 -1.695 19.456 1.00 95.75 90 ARG A CA 1
ATOM 707 C C . ARG A 1 90 ? -11.577 -2.323 19.697 1.00 95.75 90 ARG A C 1
ATOM 709 O O . ARG A 1 90 ? -12.209 -2.057 20.719 1.00 95.75 90 ARG A O 1
ATOM 716 N N . ARG A 1 91 ? -12.060 -3.172 18.783 1.00 96.62 91 ARG A N 1
ATOM 717 C CA . ARG A 1 91 ? -13.335 -3.891 18.970 1.00 96.62 91 ARG A CA 1
ATOM 718 C C . ARG A 1 91 ? -13.277 -4.904 20.106 1.00 96.62 91 ARG A C 1
ATOM 720 O O . ARG A 1 91 ? -14.242 -4.992 20.864 1.00 96.62 91 ARG A O 1
ATOM 727 N N . LYS A 1 92 ? -12.174 -5.647 20.231 1.00 96.38 92 LYS A N 1
ATOM 728 C CA . LYS A 1 92 ? -11.968 -6.588 21.342 1.00 96.38 92 LYS A CA 1
ATOM 729 C C . LYS A 1 92 ? -11.931 -5.849 22.675 1.00 96.38 92 LYS A C 1
ATOM 731 O O . LYS A 1 92 ? -12.653 -6.239 23.588 1.00 96.38 92 LYS A O 1
ATOM 736 N N . ASP A 1 93 ? -11.197 -4.743 22.746 1.00 97.19 93 ASP A N 1
ATOM 737 C CA . ASP A 1 93 ? -11.110 -3.927 23.959 1.00 97.19 93 ASP A CA 1
ATOM 738 C C . ASP A 1 93 ? -12.477 -3.367 24.351 1.00 97.19 93 ASP A C 1
ATOM 740 O O . ASP A 1 93 ? -12.900 -3.489 25.499 1.00 97.19 93 ASP A O 1
ATOM 744 N N . LYS A 1 94 ? -13.237 -2.836 23.385 1.00 97.69 94 LYS A N 1
ATOM 745 C CA . LYS A 1 94 ? -14.601 -2.348 23.629 1.00 97.69 94 LYS A CA 1
ATOM 746 C C . LYS A 1 94 ? -15.528 -3.450 24.149 1.00 97.69 94 LYS A C 1
ATOM 748 O O . LYS A 1 94 ? -16.319 -3.204 25.059 1.00 97.69 94 LYS A O 1
ATOM 753 N N . ALA A 1 95 ? -15.445 -4.652 23.580 1.00 97.00 95 ALA A N 1
ATOM 754 C CA . ALA A 1 95 ? -16.233 -5.793 24.035 1.00 97.00 95 ALA A CA 1
ATOM 755 C C . ALA A 1 95 ? -15.837 -6.223 25.456 1.00 97.00 95 ALA A C 1
ATOM 757 O O . ALA A 1 95 ? -16.709 -6.468 26.286 1.00 97.00 95 ALA A O 1
ATOM 758 N N . MET A 1 96 ? -14.537 -6.255 25.751 1.00 97.81 96 MET A N 1
ATOM 759 C CA . MET A 1 96 ? -14.011 -6.573 27.077 1.00 97.81 96 MET A CA 1
ATOM 760 C C . MET A 1 96 ? -14.482 -5.563 28.126 1.00 97.81 96 MET A C 1
ATOM 762 O O . MET A 1 96 ? -14.997 -5.967 29.165 1.00 97.81 96 MET A O 1
ATOM 766 N N . VAL A 1 97 ? -14.385 -4.263 27.837 1.00 97.44 97 VAL A N 1
ATOM 767 C CA . VAL A 1 97 ? -14.894 -3.209 28.727 1.00 97.44 97 VAL A CA 1
ATOM 768 C C . VAL A 1 97 ? -16.385 -3.409 28.988 1.00 97.44 97 VAL A C 1
ATOM 770 O O . VAL A 1 97 ? -16.799 -3.421 30.142 1.00 97.44 97 VAL A O 1
ATOM 773 N N . ALA A 1 98 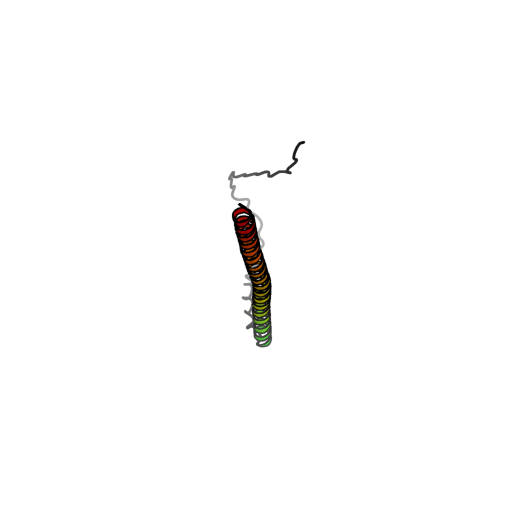? -17.187 -3.653 27.948 1.00 96.56 98 ALA A N 1
ATOM 774 C CA . ALA A 1 98 ? -18.621 -3.890 28.107 1.00 96.56 98 ALA A CA 1
ATOM 775 C C . ALA A 1 98 ? -18.937 -5.122 28.978 1.00 96.56 98 ALA A C 1
ATOM 777 O O . ALA A 1 98 ? -19.891 -5.092 29.757 1.00 96.56 98 ALA A O 1
ATOM 778 N N . LEU A 1 99 ? -18.152 -6.198 28.865 1.00 96.56 99 LEU A N 1
ATOM 779 C CA . LEU A 1 99 ? -18.290 -7.385 29.714 1.00 96.56 99 LEU A CA 1
ATOM 780 C C . LEU A 1 99 ? -17.940 -7.081 31.174 1.00 96.56 99 LEU A C 1
ATOM 782 O O . LEU A 1 99 ? -18.713 -7.432 32.063 1.00 96.56 99 LEU A O 1
ATOM 786 N N . LEU A 1 100 ? -16.827 -6.387 31.423 1.00 96.50 100 LEU A N 1
ATOM 787 C CA . LEU A 1 100 ? -16.423 -5.983 32.772 1.00 96.50 100 LEU A CA 1
ATOM 788 C C . LEU A 1 100 ? -17.470 -5.071 33.419 1.00 96.50 100 LEU A C 1
ATOM 790 O O . LEU A 1 100 ? -17.830 -5.279 34.573 1.00 96.50 100 LEU A O 1
ATOM 794 N N . THR A 1 101 ? -18.019 -4.112 32.668 1.00 96.56 101 THR A N 1
ATOM 795 C CA . THR A 1 101 ? -19.095 -3.238 33.157 1.00 96.56 101 THR A CA 1
ATOM 796 C C . THR A 1 101 ? -20.326 -4.036 33.589 1.00 96.56 101 THR A C 1
ATOM 798 O O . THR A 1 101 ? -20.908 -3.729 34.627 1.00 96.56 101 THR A O 1
ATOM 801 N N . LYS A 1 102 ? -20.712 -5.077 32.838 1.00 95.44 102 LYS A N 1
ATOM 802 C CA . LYS A 1 102 ? -21.829 -5.955 33.223 1.00 95.44 102 LYS A CA 1
ATOM 803 C C . LYS A 1 102 ? -21.533 -6.738 34.500 1.00 95.44 102 LYS A C 1
ATOM 805 O O . LYS A 1 102 ? -22.370 -6.753 35.390 1.00 95.44 102 LYS A O 1
ATOM 810 N N . LEU A 1 103 ? -20.341 -7.328 34.613 1.00 95.56 103 LEU A N 1
ATOM 811 C CA . LEU A 1 103 ? -19.940 -8.077 35.810 1.00 95.56 103 LEU A CA 1
ATOM 812 C C . LEU A 1 103 ? -19.952 -7.204 37.067 1.00 95.56 103 LEU A C 1
ATOM 814 O O . LEU A 1 103 ? -20.458 -7.629 38.100 1.00 95.56 103 LEU A O 1
ATOM 818 N N . VAL A 1 104 ? -19.441 -5.972 36.968 1.00 94.69 104 VAL A N 1
ATOM 819 C CA . VAL A 1 104 ? -19.502 -5.004 38.072 1.00 94.69 104 VAL A CA 1
ATOM 820 C C . VAL A 1 104 ? -20.956 -4.695 38.430 1.00 94.69 104 VAL A C 1
ATOM 822 O O . VAL A 1 104 ? -21.314 -4.747 39.601 1.00 94.69 104 VAL A O 1
ATOM 825 N N . ALA A 1 105 ? -21.814 -4.426 37.441 1.00 92.94 105 ALA A N 1
ATOM 826 C CA . ALA A 1 105 ? -23.226 -4.130 37.682 1.00 92.94 105 ALA A CA 1
ATOM 827 C C . ALA A 1 105 ? -23.992 -5.297 38.335 1.00 92.94 105 ALA A C 1
ATOM 829 O O . ALA A 1 105 ? -24.875 -5.059 39.158 1.00 92.94 105 ALA A O 1
ATOM 830 N N . ASP A 1 106 ? -23.662 -6.543 37.992 1.00 91.94 106 ASP A N 1
ATOM 831 C CA . ASP A 1 106 ? -24.300 -7.727 38.571 1.00 91.94 106 ASP A CA 1
ATOM 832 C C . ASP A 1 106 ? -23.755 -8.091 39.961 1.00 91.94 106 ASP A C 1
ATOM 834 O O . ASP A 1 106 ? -24.503 -8.636 40.764 1.00 91.94 106 ASP A O 1
ATOM 838 N N . GLY A 1 107 ? -22.504 -7.743 40.286 1.00 87.31 107 GLY A N 1
ATOM 839 C CA . GLY A 1 107 ? -21.935 -7.906 41.633 1.00 87.31 107 GLY A CA 1
ATOM 840 C C . GLY A 1 107 ? -22.417 -6.876 42.666 1.00 87.31 107 GLY A C 1
ATOM 841 O O . GLY A 1 107 ? -22.143 -7.030 43.853 1.00 87.31 107 GLY A O 1
ATOM 842 N N . HIS A 1 108 ? -23.125 -5.829 42.229 1.00 66.88 108 HIS A N 1
ATOM 843 C CA . HIS A 1 108 ? -23.769 -4.825 43.088 1.00 66.88 108 HIS A CA 1
ATOM 844 C C . HIS A 1 108 ? -25.250 -5.146 43.406 1.00 66.88 108 HIS A C 1
ATOM 846 O O . HIS A 1 108 ? -25.970 -4.268 43.887 1.00 66.88 108 HIS A O 1
ATOM 852 N N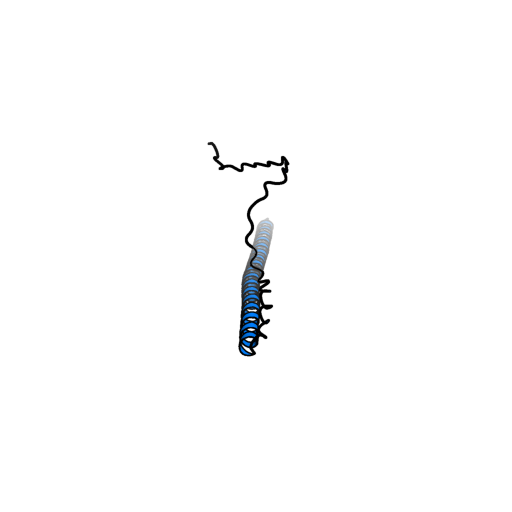 . LYS A 1 109 ? -25.705 -6.377 43.138 1.00 56.50 109 LYS A N 1
ATOM 853 C CA . LYS A 1 109 ? -27.014 -6.927 43.540 1.00 56.50 109 LYS A CA 1
ATOM 854 C C . LYS A 1 109 ? -26.837 -7.961 44.645 1.00 56.50 109 LYS A C 1
ATOM 856 O O . LYS A 1 109 ? -27.756 -8.045 45.486 1.00 56.50 109 LYS A O 1
#

Foldseek 3Di:
DDDDDDDDDDDDDDDDDDDDDDDDDDDDDDDPPDPDPPPPPDDDPVNVVVVVVVVVVVVVVVVVVVVVVVVVVVVVVVVVVVVVVVVVVVVVVVVVVVVVVVVVVVVVD

Radius of gyration: 40.39 Å; chains: 1; bounding box: 58×32×124 Å

Secondary structure (DSSP, 8-state):
---------------------------------PPPP---PPPPHHHHHHHHHHHHHHHHHHHHHHHHHHHHHHHHHHHHHHHHHHHHHHHHHHHHHHHHHHHHHHHT-

Sequence (109 aa):
MCIRTKGTRRGIGNVGGRPLNGMSSTFKSSSVTTPLPAKRRKPRMADIAESQVVDEDVRLRKEFLEVKRMKAQLERDCFEREEKDKEAARRKDKAMVALLTKLVADGHK